Protein AF-A0A433TES0-F1 (afdb_monomer_lite)

Secondary structure (DSSP, 8-state):
-HHHHHHHTTGGG-TT-------HHHHHHHHHHHHHHHTTT-S--S---HHHHTT-EEEEETTTTEEEEE--HHHHHHHHHHHHHHHHHHTT--------------TTS-----HHHHTTTHHHHHHHHHHT-SPPEE-SSPPP---

InterPro domains:
  IPR060275 DnaJ homolog subfamily C member 16, C-terminal domain [PF26976] (2-133)

Organism: Elysia chlorotica (NCBI:txid188477)

Radius of gyration: 15.87 Å; chains: 1; bounding box: 38×32×42 Å

Sequence (147 aa):
MHKFATIMQPFTRYSALTFAFLQLEYYLDWYRHLLEASLDFTVTLDTINNRNCVGSVLAINGYRKYYYIYHPKRARRWMRKKHGNNVTKAVGFGDSDSDSSDTEGLAREENVMFEEELLTGLPIWMDRLFDGSVKKVRLSYWPEMNK

Structure (mmCIF, N/CA/C/O backbone):
data_AF-A0A433TES0-F1
#
_entry.id   AF-A0A433TES0-F1
#
loop_
_atom_site.group_PDB
_atom_site.id
_atom_site.type_symbol
_atom_site.label_atom_id
_atom_site.label_alt_id
_atom_site.label_comp_id
_atom_site.label_asym_id
_atom_site.label_entity_id
_atom_site.label_seq_id
_atom_site.pdbx_PDB_ins_code
_atom_site.Cartn_x
_atom_site.Cartn_y
_atom_site.Cartn_z
_atom_site.occupancy
_atom_site.B_iso_or_equiv
_atom_site.auth_seq_id
_atom_site.auth_comp_id
_atom_site.auth_asym_id
_atom_site.auth_atom_id
_atom_site.pdbx_PDB_model_num
ATOM 1 N N . MET A 1 1 ? 12.231 10.981 0.033 1.00 58.72 1 MET A N 1
ATOM 2 C CA . MET A 1 1 ? 11.323 10.980 -1.141 1.00 58.72 1 MET A CA 1
ATOM 3 C C . MET A 1 1 ? 12.001 10.546 -2.441 1.00 58.72 1 MET A C 1
ATOM 5 O O . MET A 1 1 ? 11.395 9.808 -3.213 1.00 58.72 1 MET A O 1
ATOM 9 N N . HIS A 1 2 ? 13.237 10.986 -2.714 1.00 74.44 2 HIS A N 1
ATOM 10 C CA . HIS A 1 2 ? 13.941 10.676 -3.967 1.00 74.44 2 HIS A CA 1
ATOM 11 C C . HIS A 1 2 ? 14.120 9.165 -4.193 1.00 74.44 2 HIS A C 1
ATOM 13 O O . HIS A 1 2 ? 13.995 8.694 -5.320 1.00 74.44 2 HIS A O 1
ATOM 19 N N . LYS A 1 3 ? 14.347 8.384 -3.129 1.00 77.44 3 LYS A N 1
ATOM 20 C CA . LYS A 1 3 ? 14.589 6.940 -3.237 1.00 77.44 3 LYS A CA 1
ATOM 21 C C . LYS A 1 3 ? 13.376 6.178 -3.769 1.00 77.44 3 LYS A C 1
ATOM 23 O O . LYS A 1 3 ? 13.532 5.341 -4.652 1.00 77.44 3 LYS A O 1
ATOM 28 N N . PHE A 1 4 ? 12.170 6.496 -3.290 1.00 81.25 4 PHE A N 1
ATOM 29 C CA . PHE A 1 4 ? 10.940 5.898 -3.820 1.00 81.25 4 PHE A CA 1
ATOM 30 C C . PHE A 1 4 ? 10.779 6.199 -5.311 1.00 81.25 4 PHE A C 1
ATOM 32 O O . PHE A 1 4 ? 10.544 5.283 -6.091 1.00 81.25 4 PHE A O 1
ATOM 39 N N . ALA A 1 5 ? 10.972 7.457 -5.717 1.00 82.69 5 ALA A N 1
ATOM 40 C CA . ALA A 1 5 ? 10.879 7.844 -7.121 1.00 82.69 5 ALA A CA 1
ATOM 41 C C . ALA A 1 5 ? 11.902 7.095 -7.992 1.00 82.69 5 ALA A C 1
ATOM 43 O O . ALA A 1 5 ? 11.530 6.594 -9.047 1.00 82.69 5 ALA A O 1
ATOM 44 N N . THR A 1 6 ? 13.149 6.938 -7.530 1.00 84.88 6 THR A N 1
ATOM 45 C CA . THR A 1 6 ? 14.181 6.159 -8.235 1.00 84.88 6 THR A CA 1
ATOM 46 C C . THR A 1 6 ? 13.790 4.689 -8.382 1.00 84.88 6 THR A C 1
ATOM 48 O O . THR A 1 6 ? 13.924 4.131 -9.465 1.00 84.88 6 THR A O 1
ATOM 51 N N . ILE A 1 7 ? 13.269 4.063 -7.320 1.00 84.69 7 ILE A N 1
ATOM 52 C CA . ILE A 1 7 ? 12.834 2.657 -7.363 1.00 84.69 7 ILE A CA 1
ATOM 53 C C . ILE A 1 7 ? 11.610 2.492 -8.275 1.00 84.69 7 ILE A C 1
ATOM 55 O O . ILE A 1 7 ? 11.504 1.496 -8.982 1.00 84.69 7 ILE A O 1
ATOM 59 N N . MET A 1 8 ? 10.685 3.456 -8.273 1.00 84.81 8 MET A N 1
ATOM 60 C CA . MET A 1 8 ? 9.466 3.395 -9.084 1.00 84.81 8 MET A CA 1
ATOM 61 C C . MET A 1 8 ? 9.685 3.797 -10.548 1.00 84.81 8 MET A C 1
ATOM 63 O O . MET A 1 8 ? 8.882 3.422 -11.397 1.00 84.81 8 MET A O 1
ATOM 67 N N . GLN A 1 9 ? 10.755 4.533 -10.867 1.00 84.62 9 GLN A N 1
ATOM 68 C CA . GLN A 1 9 ? 11.037 5.074 -12.202 1.00 84.62 9 GLN A CA 1
ATOM 69 C C . GLN A 1 9 ? 10.950 4.037 -13.343 1.00 84.62 9 GLN A C 1
ATOM 71 O O . GLN A 1 9 ? 10.405 4.372 -14.394 1.00 84.62 9 GLN A O 1
ATOM 76 N N . PRO A 1 10 ? 11.424 2.783 -13.205 1.00 85.31 10 PRO A N 1
ATOM 77 C CA . PRO A 1 10 ? 11.261 1.784 -14.263 1.00 85.31 10 PRO A CA 1
ATOM 78 C C . PRO A 1 10 ? 9.787 1.439 -14.522 1.00 85.31 10 PRO A C 1
ATOM 80 O O . PRO A 1 10 ? 9.396 1.166 -15.656 1.00 85.31 10 PRO A O 1
ATOM 83 N N . PHE A 1 11 ? 8.959 1.494 -13.478 1.00 82.38 11 PHE A N 1
ATOM 84 C CA . PHE A 1 11 ? 7.552 1.109 -13.509 1.00 82.38 11 PHE A CA 1
ATOM 85 C C . PHE A 1 11 ? 6.615 2.244 -13.951 1.00 82.38 11 PHE A C 1
ATOM 87 O O . PHE A 1 11 ? 5.487 1.974 -14.357 1.00 82.38 11 PHE A O 1
ATOM 94 N N . THR A 1 12 ? 7.062 3.505 -13.951 1.00 81.44 12 THR A N 1
ATOM 95 C CA . THR A 1 12 ? 6.250 4.651 -14.420 1.00 81.44 12 THR A CA 1
ATOM 96 C C . THR A 1 12 ? 5.983 4.631 -15.922 1.00 81.44 12 THR A C 1
ATOM 98 O O . THR A 1 12 ? 5.094 5.330 -16.399 1.00 81.44 12 THR A O 1
ATOM 101 N N . ARG A 1 13 ? 6.717 3.807 -16.681 1.00 79.00 13 ARG A N 1
ATOM 102 C CA . ARG A 1 13 ? 6.491 3.611 -18.120 1.00 79.00 13 ARG A CA 1
ATOM 103 C C . ARG A 1 13 ? 5.179 2.88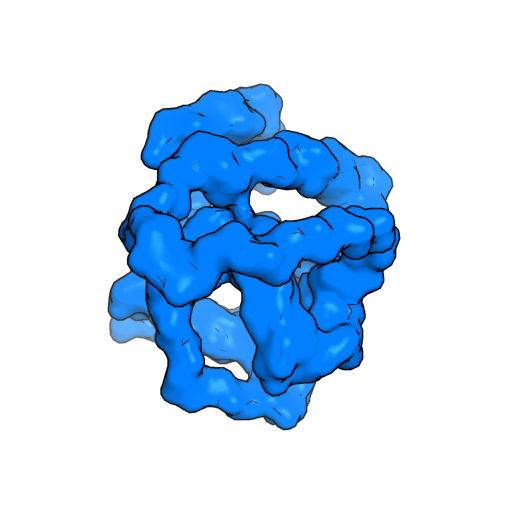1 -18.422 1.00 79.00 13 ARG A C 1
ATOM 105 O O . ARG A 1 13 ? 4.689 2.959 -19.545 1.00 79.00 13 ARG A O 1
ATOM 112 N N . TYR A 1 14 ? 4.604 2.190 -17.439 1.00 80.75 14 TYR A N 1
ATOM 113 C CA . TYR A 1 14 ? 3.306 1.543 -17.577 1.00 80.75 14 TYR A CA 1
ATOM 114 C C . TYR A 1 14 ? 2.184 2.555 -17.327 1.00 80.75 14 TYR A C 1
ATOM 116 O O . TYR A 1 14 ? 1.935 2.942 -16.189 1.00 80.75 14 TYR A O 1
ATOM 124 N N . SER A 1 15 ? 1.451 2.929 -18.380 1.00 76.81 15 SER A N 1
ATOM 125 C CA . SER A 1 15 ? 0.334 3.890 -18.300 1.00 76.81 15 SER A CA 1
ATOM 126 C C . SER A 1 15 ? -0.821 3.436 -17.400 1.00 76.81 15 SER A C 1
ATOM 128 O O . SER A 1 15 ? -1.623 4.254 -16.961 1.00 76.81 15 SER A O 1
ATOM 130 N N . ALA A 1 16 ? -0.905 2.135 -17.113 1.00 79.69 16 ALA A N 1
ATOM 131 C CA . ALA A 1 16 ? -1.901 1.555 -16.220 1.00 79.69 16 ALA A CA 1
ATOM 132 C C . ALA A 1 16 ? -1.570 1.726 -14.725 1.00 79.69 16 ALA A C 1
ATOM 134 O O . ALA A 1 16 ? -2.408 1.398 -13.885 1.00 79.69 16 ALA A O 1
ATOM 135 N N . LEU A 1 17 ? -0.361 2.185 -14.376 1.00 81.19 17 LEU A N 1
ATOM 136 C CA . LEU A 1 17 ? 0.074 2.346 -12.991 1.00 81.19 17 LEU A CA 1
ATOM 137 C C . LEU A 1 17 ? 0.152 3.821 -12.617 1.00 81.19 17 LEU A C 1
ATOM 139 O O . LEU A 1 17 ? 0.696 4.648 -13.344 1.00 81.19 17 LEU A O 1
ATOM 143 N N . THR A 1 18 ? -0.365 4.142 -11.437 1.00 83.69 18 THR A N 1
ATOM 144 C CA . THR A 1 18 ? -0.253 5.473 -10.846 1.00 83.69 18 THR A CA 1
ATOM 145 C C . THR A 1 18 ? 0.429 5.346 -9.497 1.00 83.69 18 THR A C 1
ATOM 147 O O . THR A 1 18 ? 0.032 4.534 -8.663 1.00 83.69 18 THR A O 1
ATOM 150 N N . PHE A 1 19 ? 1.462 6.155 -9.291 1.00 85.31 19 PHE A N 1
ATOM 151 C CA . PHE A 1 19 ? 2.216 6.205 -8.047 1.00 85.31 19 PHE A CA 1
ATOM 152 C C . PHE A 1 19 ? 1.870 7.504 -7.331 1.00 85.31 19 PHE A C 1
ATOM 154 O O . PHE A 1 19 ? 1.947 8.580 -7.921 1.00 85.31 19 PHE A O 1
ATOM 161 N N . ALA A 1 20 ? 1.472 7.402 -6.068 1.00 85.12 20 ALA A N 1
ATOM 162 C CA . ALA A 1 20 ? 1.062 8.539 -5.260 1.00 85.12 20 ALA A CA 1
ATOM 163 C C . ALA A 1 20 ? 1.538 8.366 -3.818 1.00 85.12 20 ALA A C 1
ATOM 165 O O . ALA A 1 20 ? 1.825 7.255 -3.369 1.00 85.12 20 ALA A O 1
ATOM 166 N N . PHE A 1 21 ? 1.591 9.479 -3.093 1.00 82.69 21 PHE A N 1
ATOM 167 C CA . PHE A 1 21 ? 1.859 9.495 -1.662 1.00 82.69 21 PHE A CA 1
ATOM 168 C C . PHE A 1 21 ? 0.572 9.801 -0.903 1.00 82.69 21 PHE A C 1
ATOM 170 O O . PHE A 1 21 ? -0.203 10.667 -1.306 1.00 82.69 21 PHE A O 1
ATOM 177 N N . LEU A 1 22 ? 0.367 9.102 0.212 1.00 83.81 22 LEU A N 1
ATOM 178 C CA . LEU A 1 22 ? -0.751 9.337 1.115 1.00 83.81 22 LEU A CA 1
ATOM 179 C C . LEU A 1 22 ? -0.266 10.134 2.327 1.00 83.81 22 LEU A C 1
ATOM 181 O O . LEU A 1 22 ? 0.621 9.683 3.055 1.00 83.81 22 LEU A O 1
ATOM 185 N N . GLN A 1 23 ? -0.866 11.299 2.573 1.00 82.25 23 GLN A N 1
ATOM 186 C CA . GLN A 1 23 ? -0.658 12.021 3.827 1.00 82.25 23 GLN A CA 1
ATOM 187 C C . GLN A 1 23 ? -1.491 11.373 4.932 1.00 82.25 23 GLN A C 1
ATOM 189 O O . GLN A 1 23 ? -2.683 11.635 5.071 1.00 82.25 23 GLN A O 1
ATOM 194 N N . LEU A 1 24 ? -0.841 10.529 5.731 1.00 81.00 24 LEU A N 1
ATOM 195 C CA . LEU A 1 24 ? -1.482 9.809 6.834 1.00 81.00 24 LEU A CA 1
ATOM 196 C C . LEU A 1 24 ? -2.122 10.728 7.879 1.00 81.00 24 LEU A C 1
ATOM 198 O O . LEU A 1 24 ? -3.053 10.299 8.536 1.00 81.00 24 LEU A O 1
ATOM 202 N N . GLU A 1 25 ? -1.663 11.972 8.026 1.00 80.88 25 GLU A N 1
ATOM 203 C CA . GLU A 1 25 ? -2.268 12.942 8.953 1.00 80.88 25 GLU A CA 1
ATOM 204 C C . GLU A 1 25 ? -3.730 13.254 8.612 1.00 80.88 25 GLU A C 1
ATOM 206 O O . GLU A 1 25 ? -4.534 13.428 9.520 1.00 80.88 25 GLU A O 1
ATOM 211 N N . TYR A 1 26 ? -4.077 13.267 7.322 1.00 81.56 26 TYR A N 1
ATOM 212 C CA . TYR A 1 26 ? -5.432 13.568 6.852 1.00 81.56 26 TYR A CA 1
ATOM 213 C C . TYR A 1 26 ? -6.247 12.315 6.524 1.00 81.56 26 TYR A C 1
ATOM 215 O O . TYR A 1 26 ? -7.466 12.338 6.604 1.00 81.56 26 TYR A O 1
ATOM 223 N N . TYR A 1 27 ? -5.589 11.216 6.144 1.00 84.69 27 TYR A N 1
ATOM 224 C CA . TYR A 1 27 ? -6.258 9.999 5.664 1.00 84.69 27 TYR A CA 1
ATOM 225 C C . TYR A 1 27 ? -6.062 8.798 6.595 1.00 84.69 27 TYR A C 1
ATOM 227 O O . TYR A 1 27 ? -6.096 7.646 6.151 1.00 84.69 27 TYR A O 1
ATOM 235 N N . LEU A 1 28 ? -5.833 9.050 7.885 1.00 82.12 28 LEU A N 1
ATOM 236 C CA . LEU A 1 28 ? -5.642 7.991 8.871 1.00 82.12 28 LEU A CA 1
ATOM 237 C C . LEU A 1 28 ? -6.872 7.100 8.997 1.00 82.12 28 LEU A C 1
ATOM 239 O O . LEU A 1 28 ? -6.743 5.879 8.988 1.00 82.12 28 LEU A O 1
ATOM 243 N N . ASP A 1 29 ? -8.053 7.711 9.072 1.00 83.56 29 ASP A N 1
ATOM 244 C CA . ASP A 1 29 ? -9.314 6.991 9.237 1.00 83.56 29 ASP A CA 1
ATOM 245 C C . ASP A 1 29 ? -9.623 6.126 8.020 1.00 83.56 29 ASP A C 1
ATOM 247 O O . ASP A 1 29 ? -10.016 4.968 8.156 1.00 83.56 29 ASP A O 1
ATOM 251 N N . TRP A 1 30 ? -9.353 6.644 6.819 1.00 87.19 30 TRP A N 1
ATOM 252 C CA . TRP A 1 30 ? -9.451 5.861 5.592 1.00 87.19 30 TRP A CA 1
ATOM 253 C C . TRP A 1 30 ? -8.514 4.649 5.621 1.00 87.19 30 TRP A C 1
ATOM 255 O O . TRP A 1 30 ? -8.932 3.528 5.329 1.00 87.19 30 TRP A O 1
ATOM 265 N N . TYR A 1 31 ? -7.255 4.854 6.016 1.00 85.12 31 TYR A N 1
ATOM 266 C CA . TYR A 1 31 ? -6.274 3.776 6.116 1.00 85.12 31 TYR A CA 1
ATOM 267 C C . TYR A 1 31 ? -6.657 2.748 7.193 1.00 85.12 31 TYR A C 1
ATOM 269 O O . TYR A 1 31 ? -6.504 1.545 6.980 1.00 85.12 31 TYR A O 1
ATOM 277 N N . ARG A 1 32 ? -7.219 3.201 8.320 1.00 82.88 32 ARG A N 1
ATOM 278 C CA . ARG A 1 32 ? -7.777 2.345 9.372 1.00 82.88 32 ARG A CA 1
ATOM 279 C C . ARG A 1 32 ? -8.899 1.476 8.822 1.00 82.88 32 ARG A C 1
ATOM 281 O O . ARG A 1 32 ? -8.794 0.256 8.885 1.00 82.88 32 ARG A O 1
ATOM 288 N N . HIS A 1 33 ? -9.912 2.085 8.208 1.00 84.88 33 HIS A N 1
ATOM 289 C CA . HIS A 1 33 ? -11.041 1.362 7.629 1.00 84.88 33 HIS A CA 1
ATOM 290 C C . HIS A 1 33 ? -10.610 0.395 6.522 1.00 84.88 33 HIS A C 1
ATOM 292 O O . HIS A 1 33 ? -11.184 -0.683 6.403 1.00 84.88 33 HIS A O 1
ATOM 298 N N . LEU A 1 34 ? -9.582 0.732 5.737 1.00 86.69 34 LEU A N 1
ATOM 299 C CA . LEU A 1 34 ? -9.012 -0.169 4.733 1.00 86.69 34 LEU A CA 1
ATOM 300 C C . LEU A 1 34 ? -8.453 -1.445 5.374 1.00 86.69 34 LEU A C 1
ATOM 302 O O . LEU A 1 34 ? -8.730 -2.549 4.903 1.00 86.69 34 LEU A O 1
ATOM 306 N N . LEU A 1 35 ? -7.674 -1.297 6.448 1.00 82.00 35 LEU A N 1
ATOM 307 C CA . LEU A 1 35 ? -7.105 -2.429 7.176 1.00 82.00 35 LEU A CA 1
ATOM 308 C C . LEU A 1 35 ? -8.185 -3.241 7.897 1.00 82.00 35 LEU A C 1
ATOM 310 O O . LEU A 1 35 ? -8.151 -4.468 7.858 1.00 82.00 35 LEU A O 1
ATOM 314 N N . GLU A 1 36 ? -9.166 -2.591 8.510 1.00 82.00 36 GLU A N 1
ATOM 315 C CA . GLU A 1 36 ? -10.283 -3.282 9.161 1.00 82.00 36 GLU A CA 1
ATOM 316 C C . GLU A 1 36 ? -11.112 -4.072 8.145 1.00 82.00 36 GLU A C 1
ATOM 318 O O . GLU A 1 36 ? -11.380 -5.253 8.358 1.00 82.00 36 GLU A O 1
ATOM 323 N N . ALA A 1 37 ? -11.415 -3.476 6.989 1.00 80.38 37 ALA A N 1
ATOM 324 C CA . ALA A 1 37 ? -12.120 -4.148 5.903 1.00 80.38 37 ALA A CA 1
ATOM 325 C C . ALA A 1 37 ? -11.338 -5.352 5.355 1.00 80.38 37 ALA A C 1
ATOM 327 O O . ALA A 1 37 ? -11.941 -6.345 4.959 1.00 80.38 37 ALA A O 1
ATOM 328 N N . SER A 1 38 ? -10.001 -5.306 5.363 1.00 78.25 38 SER A N 1
ATOM 329 C CA . SER A 1 38 ? -9.170 -6.453 4.970 1.00 78.25 38 SER A CA 1
ATOM 330 C C . SER A 1 38 ? -9.169 -7.619 5.953 1.00 78.25 38 SER A C 1
ATOM 332 O O . SER A 1 38 ? -8.800 -8.736 5.591 1.00 78.25 38 SER A O 1
ATOM 334 N N . LEU A 1 39 ? -9.540 -7.339 7.198 1.00 74.12 39 LEU A N 1
ATOM 335 C CA . LEU A 1 39 ? -9.627 -8.294 8.293 1.00 74.12 39 LEU A CA 1
ATOM 336 C C . LEU A 1 39 ? -11.083 -8.699 8.556 1.00 74.12 39 LEU A C 1
ATOM 338 O O . LEU A 1 39 ? -11.366 -9.225 9.627 1.00 74.12 39 LEU A O 1
ATOM 342 N N . ASP A 1 40 ? -12.004 -8.418 7.627 1.00 67.38 40 ASP A N 1
ATOM 343 C CA . ASP A 1 40 ? -13.449 -8.625 7.787 1.00 67.38 40 ASP A CA 1
ATOM 344 C C . ASP A 1 40 ? -13.994 -8.004 9.089 1.00 67.38 40 ASP A C 1
ATOM 346 O O . ASP A 1 40 ? -14.840 -8.581 9.767 1.00 67.38 40 ASP A O 1
ATOM 350 N N . PHE A 1 41 ? -13.465 -6.835 9.476 1.00 63.88 41 PHE A N 1
ATOM 351 C CA . PHE A 1 41 ? -13.793 -6.118 10.717 1.00 63.88 41 PHE A CA 1
ATOM 352 C C . PHE A 1 41 ? -13.585 -6.932 12.003 1.00 63.88 41 PHE A C 1
ATOM 354 O O . PHE A 1 41 ? -14.100 -6.575 13.060 1.00 63.88 41 PHE A O 1
ATOM 361 N N . THR A 1 42 ? -12.800 -8.011 11.951 1.00 56.47 42 THR A N 1
ATOM 362 C CA . THR A 1 42 ? -12.526 -8.850 13.132 1.00 56.47 42 THR A CA 1
ATOM 363 C C . THR A 1 42 ? -11.656 -8.152 14.177 1.00 56.47 42 THR A C 1
ATOM 365 O O . THR A 1 42 ? -11.627 -8.569 15.333 1.00 56.47 42 THR A O 1
ATOM 368 N N . VAL A 1 43 ? -10.942 -7.094 13.782 1.00 61.62 43 VAL A N 1
ATOM 369 C CA . VAL A 1 43 ? -10.056 -6.308 14.643 1.00 61.62 43 VAL A CA 1
ATOM 370 C C . VAL A 1 43 ? -10.418 -4.838 14.499 1.00 61.62 43 VAL A C 1
ATOM 372 O O . VAL A 1 43 ? -10.381 -4.318 13.387 1.00 61.62 43 VAL A O 1
ATOM 375 N N . THR A 1 44 ? -10.711 -4.168 15.614 1.00 61.66 44 THR A N 1
ATOM 376 C CA . THR A 1 44 ? -10.820 -2.707 15.668 1.00 61.66 44 THR A CA 1
ATOM 377 C C . THR A 1 44 ? -9.443 -2.110 15.942 1.00 61.66 44 THR A C 1
ATOM 379 O O . THR A 1 44 ? -8.749 -2.471 16.896 1.00 61.66 44 THR A O 1
ATOM 382 N N . LEU A 1 45 ? -8.991 -1.231 15.054 1.00 65.00 45 LEU A N 1
ATOM 383 C CA . LEU A 1 45 ? -7.686 -0.584 15.136 1.00 65.00 45 LEU A CA 1
ATOM 384 C C . LEU A 1 45 ? -7.826 0.801 15.767 1.00 65.00 45 LEU A C 1
ATOM 386 O O . LEU A 1 45 ? -7.614 1.812 15.108 1.00 65.00 45 LEU A O 1
ATOM 390 N N . ASP A 1 46 ? -8.134 0.852 17.061 1.00 62.75 46 ASP A N 1
ATOM 391 C CA . ASP A 1 46 ? -8.444 2.110 17.764 1.00 62.75 46 ASP A CA 1
ATOM 392 C C . ASP A 1 46 ? -7.258 3.096 17.805 1.00 62.75 46 ASP A C 1
ATOM 394 O O . ASP A 1 46 ? -7.441 4.300 17.963 1.00 62.75 46 ASP A O 1
ATOM 398 N N . THR A 1 47 ? -6.019 2.601 17.670 1.00 63.69 47 THR A N 1
ATOM 399 C CA . THR A 1 47 ? -4.794 3.420 17.719 1.00 63.69 47 THR A CA 1
ATOM 400 C C . THR A 1 47 ? -3.757 2.984 16.676 1.00 63.69 47 THR A C 1
ATOM 402 O O . THR A 1 47 ? -2.865 2.170 16.937 1.00 63.69 47 THR A O 1
ATOM 405 N N . ILE A 1 48 ? -3.831 3.556 15.470 1.00 70.38 48 ILE A N 1
ATOM 406 C CA . ILE A 1 48 ? -2.766 3.428 14.462 1.00 70.38 48 ILE A CA 1
ATOM 407 C C . ILE A 1 48 ? -1.697 4.493 14.722 1.00 70.38 48 ILE A C 1
ATOM 409 O O . ILE A 1 48 ? -1.974 5.685 14.749 1.00 70.38 48 ILE A O 1
ATOM 413 N N . ASN A 1 49 ? -0.444 4.067 14.896 1.00 69.69 49 ASN A N 1
ATOM 414 C CA . ASN A 1 49 ? 0.682 4.987 15.042 1.00 69.69 49 ASN A CA 1
ATOM 415 C C . ASN A 1 49 ? 1.255 5.364 13.664 1.00 69.69 49 ASN A C 1
ATOM 417 O O . ASN A 1 49 ? 1.852 4.516 12.993 1.00 69.69 49 ASN A O 1
ATOM 421 N N . ASN A 1 50 ? 1.149 6.641 13.279 1.00 69.38 50 ASN A N 1
ATOM 422 C CA . ASN A 1 50 ? 1.636 7.174 11.994 1.00 69.38 50 ASN A CA 1
ATOM 423 C C . ASN A 1 50 ? 3.101 6.839 11.749 1.00 69.38 50 ASN A C 1
ATOM 425 O O . ASN A 1 50 ? 3.470 6.471 10.636 1.00 69.38 50 ASN A O 1
ATOM 429 N N . ARG A 1 51 ? 3.930 6.886 12.801 1.00 67.50 51 ARG A N 1
ATOM 430 C CA . ARG A 1 51 ? 5.369 6.602 12.709 1.00 67.50 51 ARG A CA 1
ATOM 431 C C . ARG A 1 51 ? 5.657 5.173 12.259 1.00 67.50 51 ARG A C 1
ATOM 433 O O . ARG A 1 51 ? 6.684 4.929 11.640 1.00 67.50 51 ARG A O 1
ATOM 440 N N . ASN A 1 52 ? 4.756 4.237 12.548 1.00 68.00 52 ASN A N 1
ATOM 441 C CA . ASN A 1 52 ? 4.904 2.841 12.147 1.00 68.00 52 ASN A CA 1
ATOM 442 C C . ASN A 1 52 ? 4.366 2.558 10.734 1.00 68.00 52 ASN A C 1
ATOM 444 O O . ASN A 1 52 ? 4.626 1.495 10.177 1.00 68.00 52 ASN A O 1
ATOM 448 N N . CYS A 1 53 ? 3.618 3.499 10.156 1.00 72.94 53 CYS A N 1
ATOM 449 C CA . CYS A 1 53 ? 3.081 3.389 8.801 1.00 72.94 53 CYS A CA 1
ATOM 450 C C . CYS A 1 53 ? 4.018 4.011 7.754 1.00 72.94 53 CYS A C 1
ATOM 452 O O . CYS A 1 53 ? 3.874 3.730 6.563 1.00 72.94 53 CYS A O 1
ATOM 454 N N . VAL A 1 54 ? 5.009 4.800 8.184 1.00 76.50 54 VAL A N 1
ATOM 455 C CA . VAL A 1 54 ? 6.024 5.396 7.306 1.00 76.50 54 VAL A CA 1
ATOM 456 C C . VAL A 1 54 ? 6.747 4.301 6.513 1.00 76.50 54 VAL A C 1
ATOM 458 O O . VAL A 1 54 ? 7.231 3.324 7.079 1.00 76.50 54 VAL A O 1
ATOM 461 N N . GLY A 1 55 ? 6.799 4.460 5.188 1.00 77.38 55 GLY A N 1
ATOM 462 C CA . GLY A 1 55 ? 7.430 3.503 4.268 1.00 77.38 55 GLY A CA 1
ATOM 463 C C . GLY A 1 55 ? 6.573 2.307 3.871 1.00 77.38 55 GLY A C 1
ATOM 464 O O . GLY A 1 55 ? 7.045 1.457 3.118 1.00 77.38 55 GLY A O 1
ATOM 465 N N . SER A 1 56 ? 5.336 2.226 4.360 1.00 83.75 56 SER A N 1
ATOM 466 C CA . SER A 1 56 ? 4.376 1.245 3.855 1.00 83.75 56 SER A CA 1
ATOM 467 C C . SER A 1 56 ? 3.936 1.659 2.452 1.00 83.75 56 SER A C 1
ATOM 469 O O . SER A 1 56 ? 3.677 2.837 2.208 1.00 83.75 56 SER A O 1
ATOM 471 N N . VAL A 1 57 ? 3.864 0.706 1.525 1.00 87.25 57 VAL A N 1
ATOM 472 C CA . VAL A 1 57 ? 3.454 0.961 0.137 1.00 87.25 57 VAL A CA 1
ATOM 473 C C . VAL A 1 57 ? 2.220 0.126 -0.163 1.00 87.25 57 VAL A C 1
ATOM 475 O O . VAL A 1 57 ? 2.198 -1.076 0.093 1.00 87.25 57 VAL A O 1
ATOM 478 N N . LEU A 1 58 ? 1.190 0.771 -0.703 1.00 89.06 58 LEU A N 1
ATOM 479 C CA . LEU A 1 58 ? -0.036 0.120 -1.150 1.00 89.06 58 LEU A CA 1
ATOM 480 C C . LEU A 1 58 ? -0.039 0.058 -2.676 1.00 89.06 58 LEU A C 1
ATOM 482 O O . LEU A 1 58 ? 0.113 1.083 -3.335 1.00 89.06 58 LEU A O 1
ATOM 486 N N . ALA A 1 59 ? -0.263 -1.129 -3.235 1.00 89.19 59 ALA A N 1
ATOM 487 C CA . ALA A 1 59 ? -0.557 -1.294 -4.655 1.00 89.19 59 ALA A CA 1
ATOM 488 C C . ALA A 1 59 ? -2.039 -1.640 -4.809 1.00 89.19 59 ALA A C 1
ATOM 490 O O . ALA A 1 59 ? -2.468 -2.727 -4.427 1.00 89.19 59 ALA A O 1
ATOM 491 N N . ILE A 1 60 ? -2.829 -0.704 -5.333 1.00 89.88 60 ILE A N 1
ATOM 492 C CA . ILE A 1 60 ? -4.295 -0.768 -5.329 1.00 89.88 60 ILE A CA 1
ATOM 493 C C . ILE A 1 60 ? -4.824 -1.058 -6.735 1.00 89.88 60 ILE A C 1
ATOM 495 O O . ILE A 1 60 ? -4.438 -0.406 -7.700 1.00 89.88 60 ILE A O 1
ATOM 499 N N . ASN A 1 61 ? -5.767 -1.995 -6.844 1.00 88.50 61 ASN A N 1
ATOM 500 C CA . ASN A 1 61 ? -6.605 -2.169 -8.024 1.00 88.50 61 ASN A CA 1
ATOM 501 C C . ASN A 1 61 ? -8.059 -1.832 -7.676 1.00 88.50 61 ASN A C 1
ATOM 503 O O . ASN A 1 61 ? -8.812 -2.688 -7.203 1.00 88.50 61 ASN A O 1
ATOM 507 N N . GLY A 1 62 ? -8.451 -0.584 -7.947 1.00 84.94 62 GLY A N 1
ATOM 508 C CA . GLY A 1 62 ? -9.797 -0.083 -7.667 1.00 84.94 62 GLY A CA 1
ATOM 509 C C . GLY A 1 62 ? -10.897 -0.888 -8.367 1.00 84.94 62 GLY A C 1
ATOM 510 O O . GLY A 1 62 ? -11.877 -1.267 -7.727 1.00 84.94 62 GLY A O 1
ATOM 511 N N . TYR A 1 63 ? -10.693 -1.230 -9.645 1.00 85.25 63 TYR A N 1
ATOM 512 C CA . TYR A 1 63 ? -11.671 -1.948 -10.470 1.00 85.25 63 TYR A CA 1
ATOM 513 C C . TYR A 1 63 ? -11.932 -3.372 -9.968 1.00 85.25 63 TYR A C 1
ATOM 515 O O . TYR A 1 63 ? -13.076 -3.791 -9.812 1.00 85.25 63 TYR A O 1
ATOM 523 N N . ARG A 1 64 ? -10.866 -4.123 -9.668 1.00 87.44 64 ARG A N 1
ATOM 524 C CA . ARG A 1 64 ? -10.963 -5.513 -9.192 1.00 87.44 64 ARG A CA 1
ATOM 525 C C . ARG A 1 64 ? -11.091 -5.636 -7.668 1.00 87.44 64 ARG A C 1
ATOM 527 O O . ARG A 1 64 ? -11.085 -6.761 -7.168 1.00 87.44 64 ARG A O 1
ATOM 534 N N . LYS A 1 65 ? -11.191 -4.511 -6.949 1.00 88.88 65 LYS A N 1
ATOM 535 C CA . LYS A 1 65 ? -11.367 -4.421 -5.488 1.00 88.88 65 LYS A CA 1
ATOM 536 C C . LYS A 1 65 ? -10.366 -5.264 -4.694 1.00 88.88 65 LYS A C 1
ATOM 538 O O . LYS A 1 65 ? -10.727 -6.052 -3.820 1.00 88.88 65 LYS A O 1
ATOM 543 N N . TYR A 1 66 ? -9.087 -5.126 -5.018 1.00 89.62 66 TYR A N 1
ATOM 544 C CA . TYR A 1 66 ? -8.026 -5.709 -4.207 1.00 89.62 66 TYR A CA 1
ATOM 545 C C . TYR A 1 66 ? -6.845 -4.761 -4.093 1.00 89.62 66 TYR A C 1
ATOM 547 O O . TYR A 1 66 ? -6.655 -3.879 -4.931 1.00 89.62 66 TYR A O 1
ATOM 555 N N . TYR A 1 67 ? -6.018 -4.984 -3.082 1.00 90.75 67 TYR A N 1
ATOM 556 C CA . TYR A 1 67 ? -4.733 -4.321 -2.953 1.00 90.75 67 TYR A CA 1
ATOM 557 C C . TYR A 1 67 ? -3.654 -5.282 -2.460 1.00 90.75 67 TYR A C 1
ATOM 559 O O . TYR A 1 67 ? -3.929 -6.392 -2.003 1.00 90.75 67 TYR A O 1
ATOM 567 N N . TYR A 1 68 ? -2.414 -4.834 -2.571 1.00 88.38 68 TYR A N 1
ATOM 568 C CA . TYR A 1 68 ? -1.245 -5.441 -1.959 1.00 88.38 68 TYR A CA 1
ATOM 569 C C . TYR A 1 68 ? -0.610 -4.429 -1.021 1.00 88.38 68 TYR A C 1
ATOM 571 O O . TYR A 1 68 ? -0.707 -3.221 -1.251 1.00 88.38 68 TYR A O 1
ATOM 579 N N . ILE A 1 69 ? 0.052 -4.923 0.019 1.00 87.56 69 ILE A N 1
ATOM 580 C CA . ILE A 1 69 ? 0.669 -4.076 1.028 1.00 87.56 69 ILE A CA 1
ATOM 581 C C . ILE A 1 69 ? 2.110 -4.509 1.281 1.00 87.56 69 ILE A C 1
ATOM 583 O O . ILE A 1 69 ? 2.396 -5.663 1.599 1.00 87.56 69 ILE A O 1
ATOM 587 N N . TYR A 1 70 ? 3.026 -3.568 1.103 1.00 84.94 70 TYR A N 1
ATOM 588 C CA . TYR A 1 70 ? 4.409 -3.669 1.536 1.00 84.94 70 TYR A CA 1
ATOM 589 C C . TYR A 1 70 ? 4.549 -2.942 2.861 1.00 84.94 70 TYR A C 1
ATOM 591 O O . TYR A 1 70 ? 4.071 -1.818 3.011 1.00 84.94 70 TYR A O 1
ATOM 599 N N . HIS A 1 71 ? 5.277 -3.550 3.790 1.00 79.31 71 HIS A N 1
ATOM 600 C CA . HIS A 1 71 ? 5.697 -2.881 5.008 1.00 79.31 71 HIS A CA 1
ATOM 601 C C . HIS A 1 71 ? 7.189 -3.089 5.255 1.00 79.31 71 HIS A C 1
ATOM 603 O O . HIS A 1 71 ? 7.684 -4.214 5.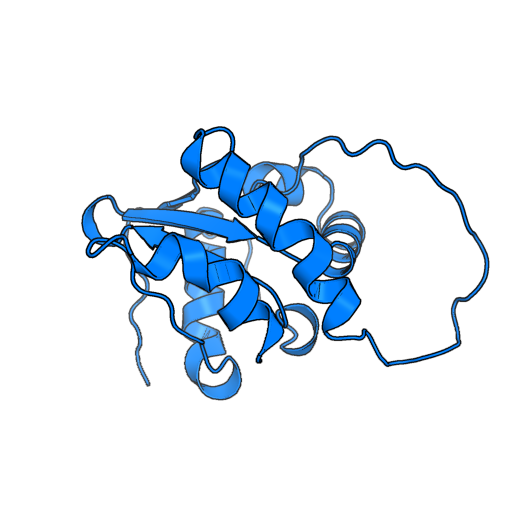109 1.00 79.31 71 HIS A O 1
ATOM 609 N N . PRO A 1 72 ? 7.896 -2.053 5.730 1.00 75.19 72 PRO A N 1
ATOM 610 C CA . PRO A 1 72 ? 9.297 -2.163 6.109 1.00 75.19 72 PRO A CA 1
ATOM 611 C C . PRO A 1 72 ? 9.526 -3.224 7.197 1.00 75.19 72 PRO A C 1
ATOM 613 O O . PRO A 1 72 ? 8.676 -3.455 8.065 1.00 75.19 72 PRO A O 1
ATOM 616 N N . LYS A 1 73 ? 10.717 -3.842 7.209 1.00 65.88 73 LYS A N 1
ATOM 617 C CA . LYS A 1 73 ? 11.084 -4.955 8.114 1.00 65.88 73 LYS A CA 1
ATOM 618 C C . LYS A 1 73 ? 10.791 -4.686 9.604 1.00 65.88 73 LYS A C 1
ATOM 620 O O . LYS A 1 73 ? 10.471 -5.618 10.345 1.00 65.88 73 LYS A O 1
ATOM 625 N N . ARG A 1 74 ? 10.875 -3.432 10.070 1.00 63.62 74 ARG A N 1
ATOM 626 C CA . ARG A 1 74 ? 10.571 -3.063 11.468 1.00 63.62 74 ARG A CA 1
ATOM 627 C C . ARG A 1 74 ? 9.072 -3.133 11.789 1.00 63.62 74 ARG A C 1
ATOM 629 O O . ARG A 1 74 ? 8.712 -3.696 12.823 1.00 63.62 74 ARG A O 1
ATOM 636 N N . ALA A 1 75 ? 8.210 -2.661 10.887 1.00 60.44 75 ALA A N 1
ATOM 637 C CA . ALA A 1 75 ? 6.759 -2.774 11.039 1.00 60.44 75 ALA A CA 1
ATOM 638 C C . ALA A 1 75 ? 6.319 -4.249 11.053 1.00 60.44 75 ALA A C 1
ATOM 640 O O . ALA A 1 75 ? 5.500 -4.639 11.886 1.00 60.44 75 ALA A O 1
ATOM 641 N N . ARG A 1 76 ? 6.953 -5.103 10.228 1.00 63.62 76 ARG A N 1
ATOM 642 C CA . ARG A 1 76 ? 6.731 -6.563 10.245 1.00 63.62 76 ARG A CA 1
ATOM 643 C C . ARG A 1 76 ? 7.051 -7.184 11.612 1.00 63.62 76 ARG A C 1
ATOM 645 O O . ARG A 1 76 ? 6.232 -7.935 12.139 1.00 63.62 76 ARG A O 1
ATOM 652 N N . ARG A 1 77 ? 8.204 -6.859 12.216 1.00 64.94 77 ARG A N 1
ATOM 653 C CA . ARG A 1 77 ? 8.595 -7.359 13.553 1.00 64.94 77 ARG A CA 1
ATOM 654 C C . ARG A 1 77 ? 7.632 -6.912 14.654 1.00 64.94 77 ARG A C 1
ATOM 656 O O . ARG A 1 77 ? 7.239 -7.732 15.481 1.00 64.94 77 ARG A O 1
ATOM 663 N N . TRP A 1 78 ? 7.215 -5.646 14.650 1.00 63.28 78 TRP A N 1
ATOM 664 C CA . TRP A 1 78 ? 6.234 -5.151 15.621 1.00 63.28 78 TRP A CA 1
ATOM 665 C C . TRP A 1 78 ? 4.874 -5.844 15.473 1.00 63.28 78 TRP A C 1
ATOM 667 O O . TRP A 1 78 ? 4.326 -6.308 16.470 1.00 63.28 78 TRP A O 1
ATOM 677 N N . MET A 1 79 ? 4.365 -5.991 14.244 1.00 59.38 79 MET A N 1
ATOM 678 C CA . MET A 1 79 ? 3.098 -6.686 13.977 1.00 59.38 79 MET A CA 1
ATOM 679 C C . MET A 1 79 ? 3.133 -8.140 14.466 1.00 59.38 79 MET A C 1
ATOM 681 O O . MET A 1 79 ? 2.185 -8.577 15.113 1.00 59.38 79 MET A O 1
ATOM 685 N N . ARG A 1 80 ? 4.244 -8.863 14.239 1.00 65.19 80 ARG A N 1
ATOM 686 C CA . ARG A 1 80 ? 4.450 -10.225 14.773 1.00 65.19 80 ARG A CA 1
ATOM 687 C C . ARG A 1 80 ? 4.407 -10.247 16.301 1.00 65.19 80 ARG A C 1
ATOM 689 O O . ARG A 1 80 ? 3.779 -11.133 16.870 1.00 65.19 80 ARG A O 1
ATOM 696 N N . LYS A 1 81 ? 5.039 -9.266 16.956 1.00 64.31 81 LYS A N 1
ATOM 697 C CA . LYS A 1 81 ? 5.112 -9.177 18.422 1.00 64.31 81 LYS A CA 1
ATOM 698 C C . LYS A 1 81 ? 3.773 -8.799 19.071 1.00 64.31 81 LYS A C 1
ATOM 700 O O . LYS A 1 81 ? 3.481 -9.300 20.148 1.00 64.31 81 LYS A O 1
ATOM 705 N N . LYS A 1 82 ? 2.974 -7.925 18.443 1.00 60.72 82 LYS A N 1
ATOM 706 C CA . LYS A 1 82 ? 1.701 -7.428 19.005 1.00 60.72 82 LYS A CA 1
ATOM 707 C C . LYS A 1 82 ? 0.479 -8.281 18.647 1.00 60.72 82 LYS A C 1
ATOM 709 O O . LYS A 1 82 ? -0.398 -8.436 19.484 1.00 60.72 82 LYS A O 1
ATOM 714 N N . HIS A 1 83 ? 0.406 -8.796 17.418 1.00 59.12 83 HIS A N 1
ATOM 715 C CA . HIS A 1 83 ? -0.805 -9.425 16.865 1.00 59.12 83 HIS A CA 1
ATOM 716 C C . HIS A 1 83 ? -0.601 -10.894 16.452 1.00 59.12 83 HIS A C 1
ATOM 718 O O . HIS A 1 83 ? -1.494 -11.523 15.881 1.00 59.12 83 HIS A O 1
ATOM 724 N N . GLY A 1 84 ? 0.575 -11.456 16.746 1.00 58.09 84 GLY A N 1
ATOM 725 C CA . GLY A 1 84 ? 0.907 -12.848 16.462 1.00 58.09 84 GLY A CA 1
ATOM 726 C C . GLY A 1 84 ? 1.045 -13.163 14.970 1.00 58.09 84 GLY A C 1
ATOM 727 O O . GLY A 1 84 ? 0.814 -12.33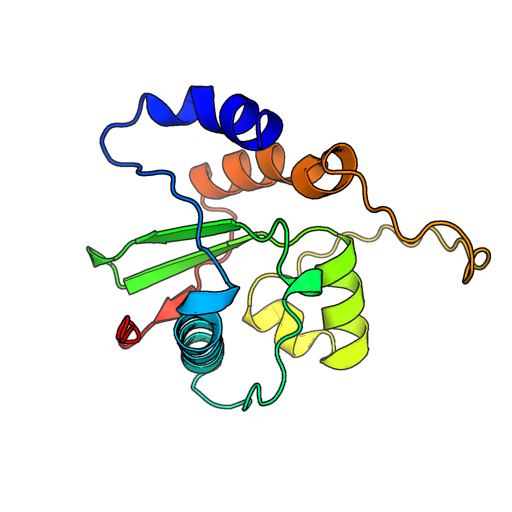8 14.084 1.00 58.09 84 GLY A O 1
ATOM 728 N N . ASN A 1 85 ? 1.434 -14.405 14.676 1.00 62.25 85 ASN A N 1
ATOM 729 C CA . ASN A 1 85 ? 1.694 -14.840 13.302 1.00 62.25 85 ASN A CA 1
ATOM 730 C C . ASN A 1 85 ? 0.422 -14.953 12.426 1.00 62.25 85 ASN A C 1
ATOM 732 O O . ASN A 1 85 ? 0.517 -15.037 11.202 1.00 62.25 85 ASN A O 1
ATOM 736 N N . ASN A 1 86 ? -0.772 -14.961 13.026 1.00 55.28 86 ASN A N 1
ATOM 737 C CA . ASN A 1 86 ? -2.030 -15.126 12.291 1.00 55.28 86 ASN A CA 1
ATOM 738 C C . ASN A 1 86 ? -2.454 -13.842 11.575 1.00 55.28 86 ASN A C 1
ATOM 740 O O . ASN A 1 86 ? -2.756 -13.894 10.385 1.00 55.28 86 ASN A O 1
ATOM 744 N N . VAL A 1 87 ? -2.391 -12.685 12.246 1.00 56.88 87 VAL A N 1
ATOM 745 C CA . VAL A 1 87 ? -2.635 -11.381 11.602 1.00 56.88 87 VAL A CA 1
ATOM 746 C C . VAL A 1 87 ? -1.570 -11.108 10.548 1.00 56.88 87 VAL A C 1
ATOM 748 O O . VAL A 1 87 ? -1.867 -10.616 9.458 1.00 56.88 87 VAL A O 1
ATOM 751 N N . THR A 1 88 ? -0.328 -11.515 10.820 1.00 60.19 88 THR A N 1
ATOM 752 C CA . THR A 1 88 ? 0.742 -11.369 9.839 1.00 60.19 88 THR A CA 1
ATOM 753 C C . THR A 1 88 ? 0.467 -12.229 8.600 1.00 60.19 88 THR A C 1
ATOM 755 O O . THR A 1 88 ? 0.507 -11.739 7.477 1.00 60.19 88 THR A O 1
ATOM 758 N N . LYS A 1 89 ? 0.055 -13.486 8.752 1.00 57.47 89 LYS A N 1
ATOM 759 C CA . LYS A 1 89 ? -0.327 -14.352 7.624 1.00 57.47 89 LYS A CA 1
ATOM 760 C C . LYS A 1 89 ? -1.597 -13.889 6.889 1.00 57.47 89 LYS A C 1
ATOM 762 O O . LYS A 1 89 ? -1.685 -14.032 5.663 1.00 57.47 89 LYS A O 1
ATOM 767 N N . ALA A 1 90 ? -2.570 -13.315 7.600 1.00 52.38 90 ALA A N 1
ATOM 768 C CA . ALA A 1 90 ? -3.817 -12.803 7.028 1.00 52.38 90 ALA A CA 1
ATOM 769 C C . ALA A 1 90 ? -3.558 -11.643 6.057 1.00 52.38 90 ALA A C 1
ATOM 771 O O . ALA A 1 90 ? -3.995 -11.703 4.908 1.00 52.38 90 ALA A O 1
ATOM 772 N N . VAL A 1 91 ? -2.727 -10.684 6.456 1.00 57.19 91 VAL A N 1
ATOM 773 C CA . VAL A 1 91 ? -2.438 -9.468 5.677 1.00 57.19 91 VAL A CA 1
ATOM 774 C C . VAL A 1 91 ? -1.218 -9.642 4.741 1.00 57.19 91 VAL A C 1
ATOM 776 O O . VAL A 1 91 ? -0.769 -8.709 4.089 1.00 57.19 91 VAL A O 1
ATOM 779 N N . GLY A 1 92 ? -0.689 -10.866 4.600 1.00 52.69 92 GLY A N 1
ATOM 780 C CA . GLY A 1 92 ? 0.391 -11.175 3.644 1.00 52.69 92 GLY A CA 1
ATOM 781 C C . GLY A 1 92 ? 1.812 -10.923 4.165 1.00 52.69 92 GLY A C 1
ATOM 782 O O . GLY A 1 92 ? 2.774 -10.970 3.410 1.00 52.69 92 GLY A O 1
ATOM 783 N N . PHE A 1 93 ? 1.966 -10.712 5.468 1.00 58.59 93 PHE A N 1
ATOM 784 C CA . PHE A 1 93 ? 3.237 -10.547 6.175 1.00 58.59 93 PHE A CA 1
ATOM 785 C C . PHE A 1 93 ? 3.911 -11.859 6.606 1.00 58.59 93 PHE A C 1
ATOM 787 O O . PHE A 1 93 ? 5.040 -11.817 7.103 1.00 58.59 93 PHE A O 1
ATOM 794 N N . GLY A 1 94 ? 3.214 -12.993 6.489 1.00 51.25 94 GLY A N 1
ATOM 795 C CA . GLY A 1 94 ? 3.627 -14.307 6.999 1.00 51.25 94 GLY A CA 1
ATOM 796 C C . GLY A 1 94 ? 4.686 -15.031 6.169 1.00 51.25 94 GLY A C 1
ATOM 797 O O . GLY A 1 94 ? 4.842 -16.237 6.341 1.00 51.25 94 GLY A O 1
ATOM 798 N N . ASP A 1 95 ? 5.370 -14.329 5.267 1.00 53.09 95 ASP A N 1
ATOM 799 C CA . ASP A 1 95 ? 6.438 -14.930 4.482 1.00 53.09 95 ASP A CA 1
ATOM 800 C C . ASP A 1 95 ? 7.620 -15.266 5.391 1.00 53.09 95 ASP A C 1
ATOM 802 O O . ASP A 1 95 ? 8.083 -14.425 6.175 1.00 53.09 95 ASP A O 1
ATOM 806 N N . SER A 1 96 ? 8.014 -16.535 5.342 1.00 48.72 96 SER A N 1
ATOM 807 C CA . SER A 1 96 ? 8.938 -17.180 6.267 1.00 48.72 96 SER A CA 1
ATOM 808 C C . SER A 1 96 ? 10.379 -16.762 5.975 1.00 48.72 96 SER A C 1
ATOM 810 O O . SER A 1 96 ? 11.193 -17.579 5.565 1.00 48.72 96 SER A O 1
ATOM 812 N N . ASP A 1 97 ? 10.704 -15.492 6.209 1.00 46.22 97 ASP A N 1
ATOM 813 C CA . ASP A 1 97 ? 12.094 -15.061 6.333 1.00 46.22 97 ASP A CA 1
ATOM 814 C C . ASP A 1 97 ? 12.611 -15.608 7.666 1.00 46.22 97 ASP A C 1
ATOM 816 O O . ASP A 1 97 ? 12.372 -15.037 8.737 1.00 46.22 97 ASP A O 1
ATOM 820 N N . SER A 1 98 ? 13.247 -16.773 7.601 1.00 44.09 98 SER A N 1
ATOM 821 C CA . SER A 1 98 ? 13.973 -17.385 8.707 1.00 44.09 98 SER A CA 1
ATOM 822 C C . SER A 1 98 ? 15.345 -16.721 8.858 1.00 44.09 98 SER A C 1
ATOM 824 O O . SER A 1 98 ? 16.360 -17.399 8.815 1.00 44.09 98 SER A O 1
ATOM 826 N N . ASP A 1 99 ? 15.379 -15.399 9.038 1.00 43.19 99 ASP A N 1
ATOM 827 C CA . ASP A 1 99 ? 16.562 -14.704 9.557 1.00 43.19 99 ASP A CA 1
ATOM 828 C C . ASP A 1 99 ? 16.377 -14.538 11.066 1.00 43.19 99 ASP A C 1
ATOM 830 O O . ASP A 1 99 ? 15.982 -13.489 11.582 1.00 43.19 99 ASP A O 1
ATOM 834 N N . SER A 1 100 ? 16.621 -15.639 11.776 1.00 42.31 100 SER A N 1
ATOM 835 C CA . SER A 1 100 ? 16.953 -15.622 13.198 1.00 42.31 100 SER A CA 1
ATOM 836 C C . SER A 1 100 ? 18.425 -15.238 13.323 1.00 42.31 100 SER A C 1
ATOM 838 O O . SER A 1 100 ? 19.265 -16.081 13.619 1.00 42.31 100 SER A O 1
ATOM 840 N N . SER A 1 101 ? 18.768 -13.981 13.037 1.00 40.47 101 SER A N 1
ATOM 841 C CA . SER A 1 101 ? 19.998 -13.417 13.591 1.00 40.47 101 SER A CA 1
ATOM 842 C C . SER A 1 101 ? 19.617 -12.737 14.896 1.00 40.47 101 SER A C 1
ATOM 844 O O . SER A 1 101 ? 19.215 -11.569 14.932 1.00 40.47 101 SER A O 1
ATOM 846 N N . ASP A 1 102 ? 19.685 -13.521 15.964 1.00 45.50 102 ASP A N 1
ATOM 847 C CA . ASP A 1 102 ? 19.687 -13.025 17.325 1.00 45.50 102 ASP A CA 1
ATOM 848 C C . ASP A 1 102 ? 20.811 -11.994 17.457 1.00 45.50 102 ASP A C 1
ATOM 850 O O . ASP A 1 102 ? 22.000 -12.294 17.364 1.00 45.50 102 ASP A O 1
ATOM 854 N N . THR A 1 103 ? 20.435 -10.734 17.631 1.00 41.69 103 THR A N 1
ATOM 855 C CA . THR A 1 103 ? 21.325 -9.728 18.209 1.00 41.69 103 THR A CA 1
ATOM 856 C C . THR A 1 103 ? 20.540 -9.051 19.316 1.00 41.69 103 THR A C 1
ATOM 858 O O . THR A 1 103 ? 20.013 -7.945 19.204 1.00 41.69 103 THR A O 1
ATOM 861 N N . GLU A 1 104 ? 20.377 -9.835 20.377 1.00 47.06 104 GLU A N 1
ATOM 862 C CA . GLU A 1 104 ? 20.122 -9.393 21.740 1.00 47.06 104 GLU A CA 1
ATOM 863 C C . GLU A 1 104 ? 21.212 -8.374 22.118 1.00 47.06 104 GLU A C 1
ATOM 865 O O . GLU A 1 104 ? 22.321 -8.740 22.495 1.00 47.06 104 GLU A O 1
ATOM 870 N N . GLY A 1 105 ? 20.929 -7.084 21.953 1.00 36.91 105 GLY A N 1
ATOM 871 C CA . GLY A 1 105 ? 21.850 -6.025 22.359 1.00 36.91 105 GLY A CA 1
ATOM 872 C C . GLY A 1 105 ? 21.768 -4.822 21.442 1.00 36.91 105 GLY A C 1
ATOM 873 O O . GLY A 1 105 ? 22.470 -4.775 20.448 1.00 36.91 105 GLY A O 1
ATOM 874 N N . LEU A 1 106 ? 20.864 -3.898 21.775 1.00 39.84 106 LEU A N 1
ATOM 875 C CA . LEU A 1 106 ? 20.902 -2.436 21.563 1.00 39.84 106 LEU A CA 1
ATOM 876 C C . LEU A 1 106 ? 19.464 -1.897 21.628 1.00 39.84 106 LEU A C 1
ATOM 878 O O . LEU A 1 106 ? 18.948 -1.201 20.756 1.00 39.84 106 LEU A O 1
ATOM 882 N N . ALA A 1 107 ? 18.778 -2.223 22.722 1.00 43.50 107 ALA A N 1
ATOM 883 C CA . ALA A 1 107 ? 17.575 -1.519 23.126 1.00 43.50 107 ALA A CA 1
ATOM 884 C C . ALA A 1 107 ? 17.969 -0.177 23.762 1.00 43.50 107 ALA A C 1
ATOM 886 O O . ALA A 1 107 ? 17.736 -0.022 24.956 1.00 43.50 107 ALA A O 1
ATOM 887 N N . ARG A 1 108 ? 18.599 0.759 23.019 1.00 43.62 108 ARG A N 1
ATOM 888 C CA . ARG A 1 108 ? 18.657 2.182 23.432 1.00 43.62 108 ARG A CA 1
ATOM 889 C C . ARG A 1 108 ? 19.302 3.225 22.517 1.00 43.62 108 ARG A C 1
ATOM 891 O O . ARG A 1 108 ? 19.211 4.391 22.888 1.00 43.62 108 ARG A O 1
ATOM 898 N N . GLU A 1 109 ? 19.871 2.901 21.360 1.00 37.16 109 GLU A N 1
ATOM 899 C CA . GLU A 1 109 ? 20.557 3.925 20.555 1.00 37.16 109 GLU A CA 1
ATOM 900 C C . GLU A 1 109 ? 19.940 4.085 19.159 1.00 37.16 109 GLU A C 1
ATOM 902 O O . GLU A 1 109 ? 19.656 3.121 18.459 1.00 37.16 109 GLU A O 1
ATOM 907 N N . GLU A 1 110 ? 19.687 5.351 18.829 1.00 41.97 110 GLU A N 1
ATOM 908 C CA . GLU A 1 110 ? 19.279 5.912 17.539 1.00 41.97 110 GLU A CA 1
ATOM 909 C C . GLU A 1 110 ? 17.838 5.699 17.036 1.00 41.97 110 GLU A C 1
ATOM 911 O O . GLU A 1 110 ? 17.447 4.774 16.329 1.00 41.97 110 GLU A O 1
ATOM 916 N N . ASN A 1 111 ? 17.028 6.705 17.361 1.00 45.38 111 ASN A N 1
ATOM 917 C CA . ASN A 1 111 ? 15.662 6.957 16.918 1.00 45.38 111 ASN A CA 1
ATOM 918 C C . ASN A 1 111 ? 15.609 7.486 15.462 1.00 45.38 111 ASN A C 1
ATOM 920 O O . ASN A 1 111 ? 14.811 8.372 15.157 1.00 45.38 111 ASN A O 1
ATOM 924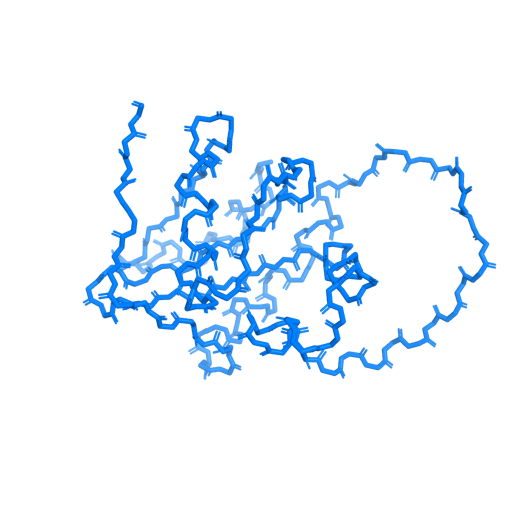 N N . VAL A 1 112 ? 16.478 6.989 14.575 1.00 45.66 112 VAL A N 1
ATOM 925 C CA . VAL A 1 112 ? 16.589 7.435 13.177 1.00 45.66 112 VAL A CA 1
ATOM 926 C C . VAL A 1 112 ? 16.644 6.204 12.276 1.00 45.66 112 VAL A C 1
ATOM 928 O O . VAL A 1 112 ? 17.699 5.680 11.949 1.00 45.66 112 VAL A O 1
ATOM 931 N N . MET A 1 113 ? 15.472 5.713 11.871 1.00 52.88 113 MET A N 1
ATOM 932 C CA . MET A 1 113 ? 15.401 4.814 10.718 1.00 52.88 113 MET A CA 1
ATOM 933 C C . MET A 1 113 ? 15.729 5.651 9.485 1.00 52.88 113 MET A C 1
ATOM 935 O O . MET A 1 113 ? 14.928 6.503 9.093 1.00 52.88 113 MET A O 1
ATOM 939 N N . PHE A 1 114 ? 16.887 5.426 8.874 1.00 56.22 114 PHE A N 1
ATOM 940 C CA . PHE A 1 114 ? 17.215 6.090 7.622 1.00 56.22 114 PHE A CA 1
ATOM 941 C C . PHE A 1 114 ? 16.224 5.648 6.534 1.00 56.22 114 PHE A C 1
ATOM 943 O O . PHE A 1 114 ? 15.869 4.469 6.427 1.00 56.22 114 PHE A O 1
ATOM 950 N N . GLU A 1 115 ? 15.778 6.595 5.699 1.00 58.72 115 GLU A N 1
ATOM 951 C CA . GLU A 1 115 ? 14.953 6.319 4.505 1.00 58.72 115 GLU A CA 1
ATOM 952 C C . GLU A 1 115 ? 15.584 5.208 3.642 1.00 58.72 115 GLU A C 1
ATOM 954 O O . GLU A 1 115 ? 14.903 4.432 2.963 1.00 58.72 115 GLU A O 1
ATOM 959 N N . GLU A 1 116 ? 16.908 5.105 3.728 1.00 59.44 116 GLU A N 1
ATOM 960 C CA . GLU A 1 116 ? 17.728 4.111 3.074 1.00 59.44 116 GLU A CA 1
ATOM 961 C C . GLU A 1 116 ? 17.370 2.682 3.479 1.00 59.44 116 GLU A C 1
ATOM 963 O O . GLU A 1 116 ? 17.176 1.858 2.589 1.00 59.44 116 GLU A O 1
ATOM 968 N N . GLU A 1 117 ? 17.191 2.387 4.763 1.00 66.06 117 GLU A N 1
ATOM 969 C CA . GLU A 1 117 ? 16.844 1.038 5.221 1.00 66.06 117 GLU A CA 1
ATOM 970 C C . GLU A 1 117 ? 15.368 0.706 5.000 1.00 66.06 117 GLU A C 1
ATOM 972 O O . GLU A 1 117 ? 15.010 -0.440 4.720 1.00 66.06 117 GLU A O 1
ATOM 977 N N . LEU A 1 118 ? 14.506 1.720 5.073 1.00 72.50 118 LEU A N 1
ATOM 978 C CA . LEU A 1 118 ? 13.052 1.588 5.022 1.00 72.50 118 LEU A CA 1
ATOM 979 C C . LEU A 1 118 ? 12.549 0.940 3.719 1.00 72.50 118 LEU A C 1
ATOM 981 O O . LEU A 1 118 ? 11.671 0.070 3.732 1.00 72.50 118 LEU A O 1
ATOM 985 N N . LEU A 1 119 ? 13.129 1.361 2.592 1.00 76.50 119 LEU A N 1
ATOM 986 C CA . LEU A 1 119 ? 12.717 0.955 1.246 1.00 76.50 119 LEU A CA 1
ATOM 987 C C . LEU A 1 119 ? 13.663 -0.067 0.601 1.00 76.50 119 LEU A C 1
ATOM 989 O O . LEU A 1 119 ? 13.489 -0.383 -0.571 1.00 76.50 119 LEU A O 1
ATOM 993 N N . THR A 1 120 ? 14.646 -0.605 1.332 1.00 79.44 120 THR A N 1
ATOM 994 C CA . THR A 1 120 ? 15.584 -1.619 0.796 1.00 79.44 120 THR A CA 1
ATOM 995 C C . THR A 1 120 ? 14.883 -2.842 0.215 1.00 79.44 120 THR A C 1
ATOM 997 O O . THR A 1 120 ? 15.310 -3.356 -0.812 1.00 79.44 120 THR A O 1
ATOM 1000 N N . GLY A 1 121 ? 13.796 -3.296 0.844 1.00 79.69 121 GLY A N 1
ATOM 1001 C CA . GLY A 1 121 ? 13.024 -4.452 0.386 1.00 79.69 121 GLY A CA 1
ATOM 1002 C C . GLY A 1 121 ? 11.983 -4.142 -0.690 1.00 79.69 121 GLY A C 1
ATOM 1003 O O . GLY A 1 121 ? 11.396 -5.072 -1.237 1.00 79.69 121 GLY A O 1
ATOM 1004 N N . LEU A 1 122 ? 11.737 -2.863 -0.999 1.00 84.75 122 LEU A N 1
ATOM 1005 C CA . LEU A 1 122 ? 10.688 -2.466 -1.937 1.00 84.75 122 LEU A CA 1
ATOM 1006 C C . LEU A 1 122 ? 10.936 -2.960 -3.375 1.00 84.75 122 LEU A C 1
ATOM 1008 O O . LEU A 1 122 ? 9.982 -3.468 -3.956 1.00 84.75 122 LEU A O 1
ATOM 1012 N N . PRO A 1 123 ? 12.151 -2.873 -3.961 1.00 85.12 123 PRO A N 1
ATOM 1013 C CA . PRO A 1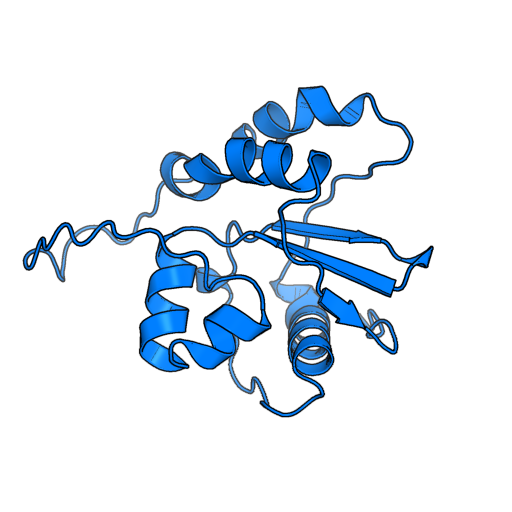 123 ? 12.392 -3.350 -5.326 1.00 85.12 123 PRO A CA 1
ATOM 1014 C C . PRO A 1 123 ? 12.066 -4.841 -5.483 1.00 85.12 123 PRO A C 1
ATOM 1016 O O . PRO A 1 123 ? 11.282 -5.215 -6.345 1.00 85.12 123 PRO A O 1
ATOM 1019 N N . ILE A 1 124 ? 12.567 -5.673 -4.565 1.00 85.38 124 ILE A N 1
ATOM 1020 C CA . ILE A 1 124 ? 12.322 -7.124 -4.561 1.00 85.38 124 ILE A CA 1
ATOM 1021 C C . ILE A 1 124 ? 10.827 -7.416 -4.384 1.00 85.38 124 ILE A C 1
ATOM 1023 O O . ILE A 1 124 ? 10.273 -8.312 -5.019 1.00 85.38 124 ILE A O 1
ATOM 1027 N N . TRP A 1 125 ? 10.149 -6.658 -3.519 1.00 87.12 125 TRP A N 1
ATOM 1028 C CA . TRP A 1 125 ? 8.705 -6.791 -3.350 1.00 87.12 125 TRP A CA 1
ATOM 1029 C C . TRP A 1 125 ? 7.931 -6.414 -4.619 1.00 87.12 125 TRP A C 1
ATOM 1031 O O . TRP A 1 125 ? 6.962 -7.093 -4.949 1.00 87.12 125 TRP A O 1
ATOM 1041 N N . MET A 1 126 ? 8.364 -5.383 -5.349 1.00 86.19 126 MET A N 1
ATOM 1042 C CA . MET A 1 126 ? 7.769 -5.004 -6.633 1.00 86.19 126 MET A CA 1
ATOM 1043 C C . MET A 1 126 ? 7.957 -6.095 -7.687 1.00 86.19 126 MET A C 1
ATOM 1045 O O . MET A 1 126 ? 6.995 -6.435 -8.367 1.00 86.19 126 MET A O 1
ATOM 1049 N N . ASP A 1 127 ? 9.136 -6.706 -7.790 1.00 86.12 127 ASP A N 1
ATOM 1050 C CA . ASP A 1 127 ? 9.355 -7.812 -8.733 1.00 86.12 127 ASP A CA 1
ATOM 1051 C C . ASP A 1 127 ? 8.400 -8.977 -8.442 1.00 86.12 127 ASP A C 1
ATOM 1053 O O . ASP A 1 127 ? 7.709 -9.477 -9.330 1.00 86.12 127 ASP A O 1
ATOM 1057 N N . ARG A 1 128 ? 8.255 -9.334 -7.161 1.00 85.38 128 ARG A N 1
ATOM 1058 C CA . ARG A 1 128 ? 7.298 -10.354 -6.710 1.00 85.38 128 ARG A CA 1
ATOM 1059 C C . ARG A 1 128 ? 5.845 -9.973 -6.977 1.00 85.38 128 ARG A C 1
ATOM 1061 O O . ARG A 1 128 ? 5.015 -10.846 -7.233 1.00 85.38 128 ARG A O 1
ATOM 1068 N N . LEU A 1 129 ? 5.518 -8.685 -6.878 1.00 86.38 129 LEU A N 1
ATOM 1069 C CA . LEU A 1 129 ? 4.187 -8.158 -7.165 1.00 86.38 129 LEU A CA 1
ATOM 1070 C C . LEU A 1 129 ? 3.825 -8.388 -8.636 1.00 86.38 129 LEU A C 1
ATOM 1072 O O . LEU A 1 129 ? 2.709 -8.826 -8.920 1.00 86.38 129 LEU A O 1
ATOM 1076 N N . PHE A 1 130 ? 4.762 -8.128 -9.551 1.00 84.25 130 PHE A N 1
ATOM 1077 C CA . PHE A 1 130 ? 4.568 -8.353 -10.986 1.00 84.25 130 PHE A CA 1
ATOM 1078 C C . PHE A 1 130 ? 4.575 -9.831 -11.367 1.00 84.25 130 PHE A C 1
ATOM 1080 O O . PHE A 1 130 ? 3.788 -10.233 -12.219 1.00 84.25 130 PHE A O 1
ATOM 1087 N N . ASP A 1 131 ? 5.388 -10.640 -10.693 1.00 85.5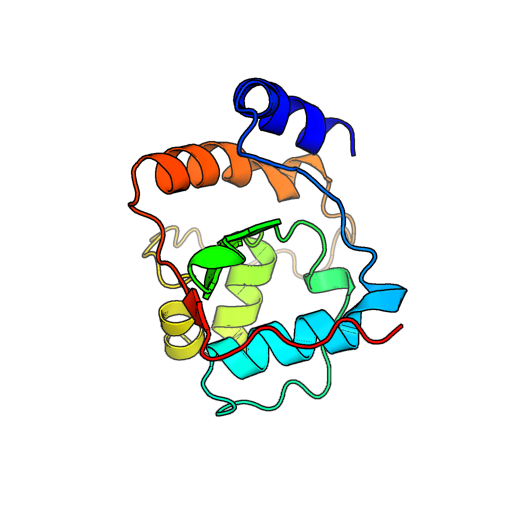6 131 ASP A N 1
ATOM 1088 C CA . ASP A 1 131 ? 5.397 -12.098 -10.850 1.00 85.56 131 ASP A CA 1
ATOM 1089 C C . ASP A 1 131 ? 4.131 -12.766 -10.263 1.00 85.56 131 ASP A C 1
ATOM 1091 O O . ASP A 1 131 ? 3.831 -13.931 -10.507 1.00 85.56 131 ASP A O 1
ATOM 1095 N N . GLY A 1 132 ? 3.336 -12.019 -9.487 1.00 82.69 132 GLY A N 1
ATOM 1096 C CA . GLY A 1 132 ? 2.083 -12.498 -8.900 1.00 82.69 132 GLY A CA 1
ATOM 1097 C C . GLY A 1 132 ? 2.265 -13.375 -7.659 1.00 82.69 132 GLY A C 1
ATOM 1098 O O . GLY A 1 132 ? 1.297 -13.978 -7.192 1.00 82.69 132 GLY A O 1
ATOM 1099 N N . SER A 1 133 ? 3.474 -13.422 -7.091 1.00 80.06 133 SER A N 1
ATOM 1100 C CA . SER A 1 133 ? 3.785 -14.191 -5.879 1.00 80.06 133 SER A CA 1
ATOM 1101 C C . SER A 1 133 ? 3.408 -13.466 -4.581 1.00 80.06 133 SER A C 1
ATOM 1103 O O . SER A 1 133 ? 3.427 -14.065 -3.503 1.00 80.06 133 SER A O 1
ATOM 1105 N N . VAL A 1 134 ? 3.033 -12.183 -4.652 1.00 84.31 134 VAL A N 1
ATOM 1106 C CA . VAL A 1 134 ? 2.539 -11.424 -3.493 1.00 84.31 134 VAL A CA 1
ATOM 1107 C C . VAL A 1 134 ? 1.069 -11.749 -3.237 1.00 84.31 134 VAL A C 1
ATOM 1109 O O . VAL A 1 134 ? 0.233 -11.782 -4.142 1.00 84.31 134 VAL A O 1
ATOM 1112 N N . LYS A 1 135 ? 0.718 -11.951 -1.965 1.00 81.50 135 LYS A N 1
ATOM 1113 C CA . LYS A 1 135 ? -0.668 -12.181 -1.558 1.00 81.50 135 LYS A CA 1
ATOM 1114 C C . LYS A 1 135 ? -1.501 -10.914 -1.758 1.00 81.50 135 LYS A C 1
ATOM 1116 O O . LYS A 1 135 ? -1.220 -9.879 -1.159 1.00 81.50 135 LYS A O 1
ATOM 1121 N N . LYS A 1 136 ? -2.571 -11.024 -2.545 1.00 87.00 136 LYS A N 1
ATOM 1122 C CA . LYS A 1 136 ? -3.590 -9.975 -2.661 1.00 87.00 136 LYS A CA 1
ATOM 1123 C C . LYS A 1 136 ? -4.579 -10.025 -1.506 1.00 87.00 136 LYS A C 1
ATOM 1125 O O . LYS A 1 136 ? -5.048 -11.099 -1.121 1.00 87.00 136 LYS A O 1
ATOM 1130 N N . VAL A 1 137 ? -4.950 -8.848 -1.035 1.00 86.25 137 VAL A N 1
ATOM 1131 C CA . VAL A 1 137 ? -6.037 -8.620 -0.093 1.00 86.25 137 VAL A CA 1
ATOM 1132 C C . VAL A 1 137 ? -7.257 -8.183 -0.890 1.00 86.25 137 VAL A C 1
ATOM 1134 O O . VAL A 1 137 ? -7.211 -7.170 -1.585 1.00 86.25 137 VAL A O 1
ATOM 1137 N N . ARG A 1 138 ? -8.336 -8.968 -0.839 1.00 87.00 138 ARG A N 1
ATOM 1138 C CA . ARG A 1 138 ? -9.604 -8.616 -1.491 1.00 87.00 138 ARG A CA 1
ATOM 1139 C C . ARG A 1 138 ? -10.483 -7.837 -0.528 1.00 87.00 138 ARG A C 1
ATOM 1141 O O . ARG A 1 138 ? -10.491 -8.130 0.659 1.00 87.00 138 ARG A O 1
ATOM 1148 N N . LEU A 1 139 ? -11.230 -6.889 -1.075 1.00 85.69 139 LEU A N 1
ATOM 1149 C CA . LEU A 1 139 ? -12.172 -6.065 -0.338 1.00 85.69 139 LEU A CA 1
ATOM 1150 C C . LEU A 1 139 ? -13.573 -6.227 -0.922 1.00 85.69 139 LEU A C 1
ATOM 1152 O O . LEU A 1 139 ? -13.749 -6.285 -2.142 1.00 85.69 139 LEU A O 1
ATOM 1156 N N . SER A 1 140 ? -14.577 -6.242 -0.051 1.00 84.50 140 SER A N 1
ATOM 1157 C CA . SER A 1 140 ? -15.989 -6.210 -0.453 1.00 84.50 140 SER A CA 1
ATOM 1158 C C . SER A 1 140 ? -16.370 -4.834 -1.017 1.00 84.50 140 SER A C 1
ATOM 1160 O O . SER A 1 140 ? -17.031 -4.717 -2.059 1.00 84.50 140 SER A O 1
ATOM 1162 N N . TYR A 1 141 ? -15.881 -3.779 -0.366 1.00 84.69 141 TYR A N 1
ATOM 1163 C CA . TYR A 1 141 ? -16.067 -2.386 -0.754 1.00 84.69 141 TYR A CA 1
ATOM 1164 C C . TYR A 1 141 ? -14.820 -1.559 -0.428 1.00 84.69 141 TYR A C 1
ATOM 1166 O O . TYR A 1 141 ? -14.014 -1.940 0.420 1.00 84.69 141 TYR A O 1
ATOM 1174 N N . TRP A 1 142 ? -14.656 -0.436 -1.128 1.00 85.56 142 TRP A N 1
ATOM 1175 C CA . TRP A 1 142 ? -13.608 0.531 -0.817 1.00 85.56 142 TRP A CA 1
ATOM 1176 C C . TRP A 1 142 ? -14.108 1.485 0.266 1.00 85.56 142 TRP A C 1
ATOM 1178 O O . TRP A 1 142 ? -15.220 1.996 0.120 1.00 85.56 142 TRP A O 1
ATOM 1188 N N . PRO A 1 143 ? -13.325 1.739 1.327 1.00 84.69 143 PRO A N 1
ATOM 1189 C CA . PRO A 1 143 ? -13.685 2.753 2.304 1.00 84.69 143 PRO A CA 1
ATOM 1190 C C . PRO A 1 143 ? -13.741 4.130 1.640 1.00 84.69 143 PRO A C 1
ATOM 1192 O O . PRO A 1 143 ? -12.920 4.453 0.773 1.00 84.69 143 PRO A O 1
ATOM 1195 N N . GLU A 1 144 ? -14.717 4.932 2.053 1.00 83.69 144 GLU A N 1
ATOM 1196 C CA . GLU A 1 144 ? -14.885 6.294 1.558 1.00 83.69 144 GLU A CA 1
ATOM 1197 C C . GLU A 1 144 ? -13.742 7.187 2.043 1.00 83.69 144 GLU A C 1
ATOM 1199 O O . GLU A 1 144 ? -13.355 7.158 3.213 1.00 83.69 144 GLU A O 1
ATOM 1204 N N . MET A 1 145 ? -13.197 7.989 1.129 1.00 75.31 145 MET A N 1
ATOM 1205 C CA . MET A 1 145 ? -12.208 9.018 1.446 1.00 75.31 145 MET A CA 1
ATOM 1206 C C . MET A 1 145 ? -12.943 10.289 1.874 1.00 75.31 145 MET A C 1
ATOM 1208 O O . MET A 1 145 ? -12.968 11.271 1.133 1.00 75.31 145 MET A O 1
ATOM 1212 N N . ASN A 1 146 ? -13.590 10.255 3.036 1.00 63.81 146 ASN A N 1
ATOM 1213 C CA . ASN A 1 146 ? -14.157 11.469 3.615 1.00 63.81 146 ASN A CA 1
ATOM 1214 C C . ASN A 1 146 ? -13.000 12.286 4.210 1.00 63.81 146 ASN A C 1
ATOM 1216 O O . ASN A 1 146 ? -12.201 11.753 4.980 1.00 63.81 146 ASN A O 1
ATOM 1220 N N . LYS A 1 147 ? -12.856 13.527 3.734 1.00 51.66 147 LYS A N 1
ATOM 1221 C CA . LYS A 1 147 ? -11.864 14.503 4.206 1.00 51.66 147 LYS A CA 1
ATOM 1222 C C . LYS A 1 147 ? -12.319 15.178 5.489 1.00 51.66 147 LYS A C 1
ATOM 1224 O O . LYS A 1 147 ? -13.545 15.388 5.620 1.00 51.66 147 LYS A O 1
#

pLDDT: mean 71.9, std 15.0, range [36.91, 90.75]

Foldseek 3Di:
DVVVCVLCVVVVVDPVDDDDDDDCVQCVVLVQVVLCQLVVVPDRCPDDDPVQCPLKDWADDQVQQKIAIDFAPVSLVVCCVPVNLPSCVSRQNNPPPPPPPDPPDDPDDDPDDDPVRGCPCVNVVVVCVVVVVGDMRGGPDRDDSDD